Protein AF-A0A6B2G6X6-F1 (afdb_monomer_lite)

Sequence (106 aa):
IRSTNLCGPLTMFNILLDEWGKMNQKNADRTLAVDPFIIAARVKLFFTKYASNRHKTTTLPPMVHLCSTALDGRHYDLRPFLYNVLWTWQFRCIDRWLQHRLGIRG

Structure (mmCIF, N/CA/C/O backbone):
data_AF-A0A6B2G6X6-F1
#
_entry.id   AF-A0A6B2G6X6-F1
#
loop_
_atom_site.group_PDB
_atom_site.id
_atom_site.type_symbol
_atom_site.label_atom_id
_atom_site.label_alt_id
_atom_site.label_comp_id
_atom_site.label_asym_id
_atom_site.label_entity_id
_atom_site.label_seq_id
_atom_site.pdbx_PDB_ins_code
_atom_site.Cartn_x
_atom_site.Cartn_y
_atom_site.Cartn_z
_atom_site.occupancy
_atom_site.B_iso_or_equiv
_atom_site.auth_seq_id
_atom_site.auth_comp_id
_atom_site.auth_asym_id
_atom_site.auth_atom_id
_atom_site.pdbx_PDB_model_num
ATOM 1 N N . ILE A 1 1 ? 11.301 -4.482 6.234 1.00 65.44 1 ILE A N 1
ATOM 2 C CA . ILE A 1 1 ? 9.866 -4.758 5.939 1.00 65.44 1 ILE A CA 1
ATOM 3 C C . ILE A 1 1 ? 9.648 -5.076 4.446 1.00 65.44 1 ILE A C 1
ATOM 5 O O . ILE A 1 1 ? 9.901 -6.215 4.097 1.00 65.44 1 ILE A O 1
ATOM 9 N N . ARG A 1 2 ? 9.294 -4.148 3.529 1.00 72.50 2 ARG A N 1
ATOM 10 C CA . ARG A 1 2 ? 8.929 -4.477 2.113 1.00 72.50 2 ARG A CA 1
ATOM 11 C C . ARG A 1 2 ? 9.930 -5.346 1.320 1.00 72.50 2 ARG A C 1
ATOM 13 O O . ARG A 1 2 ? 9.503 -6.274 0.634 1.00 72.50 2 ARG A O 1
ATOM 20 N N . SER A 1 3 ? 11.231 -5.033 1.359 1.00 60.78 3 SER A N 1
ATOM 21 C CA . SER A 1 3 ? 12.253 -5.874 0.699 1.00 60.78 3 SER A CA 1
ATOM 22 C C . SER A 1 3 ? 12.427 -7.193 1.442 1.00 60.78 3 SER A C 1
ATOM 24 O O . SER A 1 3 ? 12.191 -8.248 0.872 1.00 60.78 3 SER A O 1
ATOM 26 N N . THR A 1 4 ? 12.766 -7.107 2.729 1.00 61.72 4 THR A N 1
ATOM 27 C CA . THR A 1 4 ? 13.135 -8.236 3.595 1.00 61.72 4 THR A CA 1
ATOM 28 C C . THR A 1 4 ? 12.041 -9.299 3.728 1.00 61.72 4 THR A C 1
ATOM 30 O O . THR A 1 4 ? 12.333 -10.485 3.700 1.00 61.72 4 THR A O 1
ATOM 33 N N . ASN A 1 5 ? 10.778 -8.877 3.838 1.00 64.06 5 ASN A N 1
ATOM 34 C CA . ASN A 1 5 ? 9.633 -9.745 4.134 1.00 64.06 5 ASN A CA 1
ATOM 35 C C . ASN A 1 5 ? 8.750 -9.972 2.891 1.00 64.06 5 ASN A C 1
ATOM 37 O O . ASN A 1 5 ? 7.623 -10.441 3.025 1.00 64.06 5 ASN A O 1
ATOM 41 N N . LEU A 1 6 ? 9.205 -9.541 1.701 1.00 70.81 6 LEU A N 1
ATOM 42 C CA . LEU A 1 6 ? 8.498 -9.635 0.410 1.00 70.81 6 LEU A CA 1
ATOM 43 C C . LEU A 1 6 ? 7.032 -9.132 0.421 1.00 70.81 6 LEU A C 1
ATOM 45 O O . LEU A 1 6 ? 6.228 -9.481 -0.441 1.00 70.81 6 LEU A O 1
ATOM 49 N N . CYS A 1 7 ? 6.671 -8.273 1.376 1.00 81.19 7 CYS A N 1
ATOM 50 C CA . CYS A 1 7 ? 5.278 -7.998 1.712 1.00 81.19 7 CYS A CA 1
ATOM 51 C C . CYS A 1 7 ? 4.618 -6.943 0.798 1.00 81.19 7 CYS A C 1
ATOM 53 O O . CYS A 1 7 ? 5.179 -5.871 0.543 1.00 81.19 7 CYS A O 1
ATOM 55 N N . GLY A 1 8 ? 3.389 -7.224 0.350 1.00 86.44 8 GLY A N 1
ATOM 56 C CA . GLY A 1 8 ? 2.517 -6.257 -0.333 1.00 86.44 8 GLY A CA 1
ATOM 57 C C . GLY A 1 8 ? 1.798 -5.299 0.636 1.00 86.44 8 GLY A C 1
ATOM 58 O O . GLY A 1 8 ? 1.988 -5.411 1.848 1.00 86.44 8 GLY A O 1
ATOM 59 N N . PRO A 1 9 ? 0.936 -4.386 0.139 1.00 90.12 9 PRO A N 1
ATOM 60 C CA . PRO A 1 9 ? 0.269 -3.376 0.970 1.00 90.12 9 PRO A CA 1
ATOM 61 C C . PRO A 1 9 ? -0.522 -3.954 2.149 1.00 90.12 9 PRO A C 1
ATOM 63 O O . PRO A 1 9 ? -0.336 -3.522 3.283 1.00 90.12 9 PRO A O 1
ATOM 66 N N . LEU A 1 10 ? -1.350 -4.972 1.895 1.00 90.44 10 LEU A N 1
ATOM 67 C CA . LEU A 1 10 ? -2.171 -5.623 2.921 1.00 90.44 10 LEU A CA 1
ATOM 68 C C . LEU A 1 10 ? -1.314 -6.362 3.963 1.00 90.44 10 LEU A C 1
ATOM 70 O O . LEU A 1 10 ? -1.528 -6.227 5.163 1.00 90.44 10 LEU A O 1
ATOM 74 N N . THR A 1 11 ? -0.297 -7.100 3.515 1.00 90.81 11 THR A N 1
ATOM 75 C CA . THR A 1 11 ? 0.628 -7.815 4.403 1.00 90.81 11 THR A CA 1
ATOM 76 C C . THR A 1 11 ? 1.440 -6.844 5.264 1.00 90.81 11 THR A C 1
ATOM 78 O O . THR A 1 11 ? 1.617 -7.086 6.453 1.00 90.81 11 THR A O 1
ATOM 81 N N . MET A 1 12 ? 1.892 -5.719 4.696 1.00 91.38 12 MET A N 1
ATOM 82 C CA . MET A 1 12 ? 2.615 -4.684 5.439 1.00 91.38 12 MET A CA 1
ATOM 83 C C . MET A 1 12 ? 1.723 -4.009 6.489 1.00 91.38 12 MET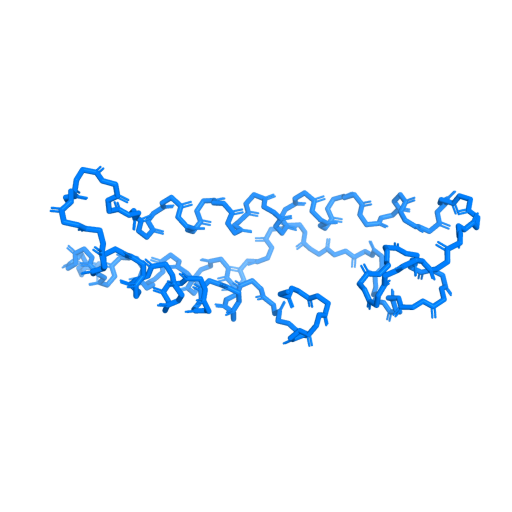 A C 1
ATOM 85 O O . MET A 1 12 ? 2.189 -3.746 7.592 1.00 91.38 12 MET A O 1
ATOM 89 N N . PHE A 1 13 ? 0.444 -3.775 6.176 1.00 92.00 13 PHE A N 1
ATOM 90 C CA . PHE A 1 13 ? -0.543 -3.285 7.141 1.00 92.00 13 PHE A CA 1
ATOM 91 C C . PHE A 1 13 ? -0.721 -4.254 8.320 1.00 92.00 13 PHE A C 1
ATOM 93 O O . PHE A 1 13 ? -0.618 -3.827 9.466 1.00 92.00 13 PHE A O 1
ATOM 100 N N . ASN A 1 14 ? -0.885 -5.554 8.056 1.00 90.81 14 ASN A N 1
ATOM 101 C CA . ASN A 1 14 ? -1.037 -6.565 9.110 1.00 90.81 14 ASN A CA 1
ATOM 102 C C . ASN A 1 14 ? 0.210 -6.688 10.006 1.00 90.81 14 ASN A C 1
ATOM 104 O O . ASN A 1 14 ? 0.071 -6.774 11.222 1.00 90.81 14 ASN A O 1
ATOM 108 N N . ILE A 1 15 ? 1.418 -6.652 9.426 1.00 90.44 15 ILE A N 1
ATOM 109 C CA . ILE A 1 15 ? 2.678 -6.674 10.193 1.00 90.44 15 ILE A CA 1
ATOM 110 C C . ILE A 1 15 ? 2.778 -5.436 11.096 1.00 90.44 15 ILE A C 1
ATOM 112 O O . ILE A 1 15 ? 3.040 -5.568 12.287 1.00 90.44 15 ILE A O 1
ATOM 116 N N . LEU A 1 16 ? 2.509 -4.240 10.561 1.00 89.31 16 LEU A N 1
ATOM 117 C CA . LEU A 1 16 ? 2.571 -2.997 11.339 1.00 89.31 16 LEU A CA 1
ATOM 118 C C . LEU A 1 16 ? 1.504 -2.933 12.442 1.00 89.31 16 LEU A C 1
ATOM 120 O O . LEU A 1 16 ? 1.776 -2.386 13.506 1.00 89.31 16 LEU A O 1
ATOM 124 N N . LEU A 1 17 ? 0.313 -3.501 12.223 1.00 88.75 17 LEU A N 1
ATOM 125 C CA . LEU A 1 17 ? -0.716 -3.620 13.261 1.00 88.75 17 LEU A CA 1
ATOM 126 C C . LEU A 1 17 ? -0.251 -4.471 14.451 1.00 88.75 17 LEU A C 1
ATOM 128 O O . LEU A 1 17 ? -0.516 -4.104 15.593 1.00 88.75 17 LEU A O 1
ATOM 132 N N . ASP A 1 18 ? 0.432 -5.586 14.190 1.00 87.75 18 ASP A N 1
ATOM 133 C CA . ASP A 1 18 ? 0.961 -6.476 15.227 1.00 87.75 18 ASP A CA 1
ATOM 134 C C . ASP A 1 18 ? 2.179 -5.857 15.941 1.00 87.75 18 ASP A C 1
ATOM 136 O O . ASP A 1 18 ? 2.200 -5.759 17.170 1.00 87.75 18 ASP A O 1
ATOM 140 N N . GLU A 1 19 ? 3.160 -5.351 15.186 1.00 86.62 19 GLU A N 1
ATOM 141 C CA . GLU A 1 19 ? 4.360 -4.701 15.733 1.00 86.62 19 GLU A CA 1
ATOM 142 C C . GLU A 1 19 ? 4.015 -3.462 16.577 1.00 86.62 19 GLU A C 1
ATOM 144 O O . GLU A 1 19 ? 4.464 -3.337 17.720 1.00 86.62 19 GLU A O 1
ATOM 149 N N . TRP A 1 20 ? 3.195 -2.545 16.051 1.00 84.12 20 TRP A N 1
ATOM 150 C CA . TRP A 1 20 ? 2.846 -1.309 16.761 1.00 84.12 20 TRP A CA 1
ATOM 151 C C . TRP A 1 20 ? 1.771 -1.557 17.830 1.00 84.12 20 TRP A C 1
ATOM 153 O O . TRP A 1 20 ? 1.772 -0.885 18.858 1.00 84.12 20 TRP A O 1
ATOM 163 N N . GLY A 1 21 ? 0.927 -2.583 17.671 1.00 78.00 21 GLY A N 1
ATOM 164 C CA . GLY A 1 21 ? 0.024 -3.060 18.722 1.00 78.00 21 GLY A CA 1
ATOM 165 C C . GLY A 1 21 ? 0.776 -3.540 19.969 1.00 78.00 21 GLY A C 1
ATOM 166 O O . GLY A 1 21 ? 0.430 -3.148 21.084 1.00 78.00 21 GLY A O 1
ATOM 167 N N . LYS A 1 22 ? 1.861 -4.307 19.790 1.00 76.81 22 LYS A N 1
ATOM 168 C CA . LYS A 1 22 ? 2.764 -4.721 20.882 1.00 76.81 22 LYS A CA 1
ATOM 169 C C . LYS A 1 22 ? 3.484 -3.535 21.529 1.00 76.81 22 LYS A C 1
ATOM 171 O O . LYS A 1 22 ? 3.716 -3.549 22.736 1.00 76.81 22 LYS A O 1
ATOM 176 N N . MET A 1 23 ? 3.826 -2.504 20.754 1.00 70.88 23 MET A N 1
ATOM 177 C CA . MET A 1 23 ? 4.447 -1.282 21.277 1.00 70.88 23 MET A CA 1
ATOM 178 C C . MET A 1 23 ? 3.465 -0.459 22.128 1.00 70.88 23 MET A C 1
ATOM 180 O O . MET A 1 23 ? 3.817 -0.044 23.232 1.00 70.88 23 MET A O 1
ATOM 184 N N . ASN A 1 24 ? 2.212 -0.321 21.678 1.00 66.88 24 ASN A N 1
ATOM 185 C CA . ASN A 1 24 ? 1.136 0.361 22.410 1.00 66.88 24 ASN A CA 1
ATOM 186 C C . ASN A 1 24 ? 0.844 -0.264 23.791 1.00 66.88 24 ASN A C 1
ATOM 188 O O . ASN A 1 24 ? 0.362 0.434 24.676 1.00 66.88 24 ASN A O 1
ATOM 192 N N . GLN A 1 25 ? 1.119 -1.559 23.992 1.00 61.62 25 GLN A N 1
ATOM 193 C CA . GLN A 1 25 ? 0.948 -2.234 25.289 1.00 61.62 25 GLN A CA 1
ATOM 194 C C . GLN A 1 25 ? 2.117 -2.016 26.263 1.00 61.62 25 GLN A C 1
ATOM 196 O O . GLN A 1 25 ? 1.935 -2.173 27.467 1.00 61.62 25 GLN A O 1
ATOM 201 N N . LYS A 1 26 ? 3.318 -1.689 25.763 1.00 62.78 26 LYS A N 1
ATOM 202 C CA . LYS A 1 26 ? 4.527 -1.512 26.590 1.00 62.78 26 LYS A CA 1
ATOM 203 C C . LYS A 1 26 ? 4.706 -0.088 27.112 1.00 62.78 26 LYS A C 1
ATOM 205 O O . LYS A 1 26 ? 5.369 0.102 28.127 1.00 62.78 26 LYS A O 1
ATOM 210 N N . ASN A 1 27 ? 4.124 0.899 26.438 1.00 59.06 27 ASN A N 1
ATOM 211 C CA . ASN A 1 27 ? 4.139 2.281 26.900 1.00 59.06 27 ASN A CA 1
ATOM 212 C C . ASN A 1 27 ? 3.043 2.480 27.957 1.00 59.06 27 ASN A C 1
ATOM 214 O O . ASN A 1 27 ? 1.859 2.345 27.659 1.00 59.06 27 ASN A O 1
ATOM 218 N N . ALA A 1 28 ? 3.437 2.824 29.187 1.00 57.75 28 ALA A N 1
ATOM 219 C CA . ALA A 1 28 ? 2.492 3.147 30.262 1.00 57.75 28 ALA A CA 1
ATOM 220 C C . ALA A 1 28 ? 1.642 4.395 29.942 1.00 57.75 28 ALA A C 1
ATOM 222 O O . ALA A 1 28 ? 0.510 4.518 30.411 1.00 57.75 28 ALA A O 1
ATOM 223 N N . ASP A 1 29 ? 2.169 5.290 29.103 1.00 59.03 29 ASP A N 1
ATOM 224 C CA . ASP A 1 29 ? 1.431 6.413 28.540 1.00 59.03 29 ASP A CA 1
ATOM 225 C C . ASP A 1 29 ? 0.570 5.968 27.342 1.00 59.03 29 ASP A C 1
ATOM 227 O O . ASP A 1 29 ? 1.057 5.745 26.229 1.00 59.03 29 ASP A O 1
ATOM 231 N N . ARG A 1 30 ? -0.746 5.874 27.574 1.00 56.44 30 ARG A N 1
ATOM 232 C CA . ARG A 1 30 ? -1.748 5.548 26.545 1.00 56.44 30 ARG A CA 1
ATOM 233 C C . ARG A 1 30 ? -1.924 6.643 25.484 1.00 56.44 30 ARG A C 1
ATOM 235 O O . ARG A 1 30 ? -2.562 6.378 24.467 1.00 56.44 30 ARG A O 1
ATOM 242 N N . THR A 1 31 ? -1.357 7.835 25.677 1.00 53.28 31 THR A N 1
ATOM 243 C CA . THR A 1 31 ? -1.465 8.968 24.737 1.00 53.28 31 THR A CA 1
ATOM 244 C C . THR A 1 31 ? -0.767 8.686 23.401 1.00 53.28 31 THR A C 1
ATOM 246 O O . THR A 1 31 ? -1.130 9.266 22.381 1.00 53.28 31 THR A O 1
ATOM 249 N N . LEU A 1 32 ? 0.190 7.748 23.368 1.00 55.75 32 LEU A N 1
ATOM 250 C CA . LEU A 1 32 ? 0.919 7.366 22.152 1.00 55.75 32 LEU A CA 1
ATOM 251 C C . LEU A 1 32 ? 0.330 6.153 21.401 1.00 55.75 32 LEU A C 1
ATOM 253 O O . LEU A 1 32 ? 0.997 5.600 20.525 1.00 55.75 32 LEU A O 1
ATOM 257 N N . ALA A 1 33 ? -0.888 5.711 21.734 1.00 64.56 33 ALA A N 1
ATOM 258 C CA . ALA A 1 33 ? -1.514 4.558 21.090 1.00 64.56 33 ALA A CA 1
ATOM 259 C C . ALA A 1 33 ? -1.752 4.812 19.589 1.00 64.56 33 ALA A C 1
ATOM 261 O O . ALA A 1 33 ? -2.626 5.591 19.208 1.00 64.56 33 ALA A O 1
ATOM 262 N N . VAL A 1 34 ? -0.985 4.148 18.715 1.00 75.06 34 VAL A N 1
ATOM 263 C CA . VAL A 1 34 ? -1.088 4.404 17.271 1.00 75.06 34 VAL A CA 1
ATOM 264 C C . VAL A 1 34 ? -2.393 3.851 16.701 1.00 75.06 34 VAL A C 1
ATOM 266 O O . VAL A 1 34 ? -2.623 2.640 16.687 1.00 75.06 34 VAL A O 1
ATOM 269 N N . ASP A 1 35 ? -3.220 4.757 16.186 1.00 84.31 35 ASP A N 1
ATOM 270 C CA . ASP A 1 35 ? -4.494 4.457 15.542 1.00 84.31 35 ASP A CA 1
ATOM 271 C C . ASP A 1 35 ? -4.304 3.676 14.214 1.00 84.31 35 ASP A C 1
ATOM 273 O O . ASP A 1 35 ? -3.577 4.135 13.321 1.00 84.31 35 ASP A O 1
ATOM 277 N N . PRO A 1 36 ? -4.979 2.521 14.025 1.00 87.69 36 PRO A N 1
ATOM 278 C CA . PRO A 1 36 ? -5.055 1.810 12.749 1.00 87.69 36 PRO A CA 1
ATOM 279 C C . PRO A 1 36 ? -5.381 2.664 11.518 1.00 87.69 36 PRO A C 1
ATOM 281 O O . PRO A 1 36 ? -4.864 2.355 10.441 1.00 87.69 36 PRO A O 1
ATOM 284 N N . PHE A 1 37 ? -6.183 3.730 11.635 1.00 89.12 37 PHE A N 1
ATOM 285 C CA . PHE A 1 37 ? -6.449 4.636 10.508 1.00 89.12 37 PHE A CA 1
ATOM 286 C C . PHE A 1 37 ? -5.176 5.355 10.048 1.00 89.12 37 PHE A C 1
ATOM 288 O O . PHE A 1 37 ? -4.910 5.448 8.847 1.00 89.12 37 PHE A O 1
ATOM 295 N N . ILE A 1 38 ? -4.326 5.774 10.990 1.00 90.19 38 ILE A N 1
ATOM 296 C CA . ILE A 1 38 ? -3.019 6.380 10.707 1.00 90.19 38 ILE A CA 1
ATOM 297 C C . ILE A 1 38 ? -2.066 5.353 10.081 1.00 90.19 38 ILE A C 1
A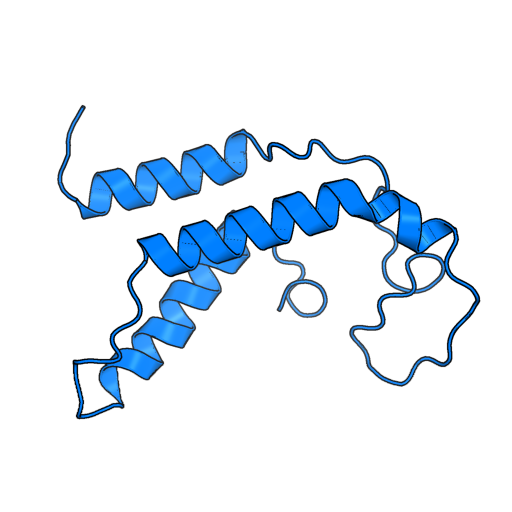TOM 299 O O . ILE A 1 38 ? -1.343 5.685 9.137 1.00 90.19 38 ILE A O 1
ATOM 303 N N . ILE A 1 39 ? -2.085 4.097 10.542 1.00 91.00 39 ILE A N 1
ATOM 304 C CA . ILE A 1 39 ? -1.289 3.009 9.943 1.00 91.00 39 ILE A CA 1
ATOM 305 C C . ILE A 1 39 ? -1.726 2.777 8.491 1.00 91.00 39 ILE A C 1
ATOM 307 O O . ILE A 1 39 ? -0.887 2.778 7.589 1.00 91.00 39 ILE A O 1
ATOM 311 N N . ALA A 1 40 ? -3.030 2.656 8.237 1.00 92.88 40 ALA A N 1
ATOM 312 C CA . ALA A 1 40 ? -3.574 2.481 6.895 1.00 92.88 40 ALA A CA 1
ATOM 313 C C . ALA A 1 40 ? -3.237 3.658 5.968 1.00 92.88 40 ALA A C 1
ATOM 315 O O . ALA A 1 40 ? -2.789 3.437 4.842 1.00 92.88 40 ALA A O 1
ATOM 316 N N . ALA A 1 41 ? -3.382 4.900 6.440 1.00 92.62 41 ALA A N 1
ATOM 317 C CA . ALA A 1 41 ? -3.023 6.096 5.680 1.00 92.62 41 ALA A CA 1
ATOM 318 C C . ALA A 1 41 ? -1.527 6.117 5.314 1.00 92.62 41 ALA A C 1
ATOM 320 O O . ALA A 1 41 ? -1.178 6.369 4.158 1.00 92.62 41 ALA A O 1
ATOM 321 N N . ARG A 1 42 ? -0.638 5.776 6.260 1.00 92.56 42 ARG A N 1
ATOM 322 C CA . ARG A 1 42 ? 0.815 5.666 6.026 1.00 92.56 42 ARG A CA 1
ATOM 323 C C . ARG A 1 42 ? 1.159 4.559 5.025 1.00 92.56 42 ARG A C 1
ATOM 325 O O . ARG A 1 42 ? 1.949 4.799 4.114 1.00 92.56 42 ARG A O 1
ATOM 332 N N . VAL A 1 43 ? 0.546 3.377 5.147 1.00 93.25 43 VAL A N 1
ATOM 333 C CA . VAL A 1 43 ? 0.732 2.249 4.214 1.00 93.25 43 VAL A CA 1
ATOM 334 C C . VAL A 1 43 ? 0.276 2.625 2.804 1.00 93.25 43 VAL A C 1
ATOM 336 O O . VAL A 1 43 ? 1.035 2.439 1.851 1.00 93.25 43 VAL A O 1
ATOM 339 N N . LYS A 1 44 ? -0.925 3.200 2.663 1.00 93.38 44 LYS A N 1
ATOM 340 C CA . LYS A 1 44 ? -1.453 3.677 1.377 1.00 93.38 44 LYS A CA 1
ATOM 341 C C . LYS A 1 44 ? -0.517 4.709 0.751 1.00 93.38 44 LYS A C 1
ATOM 343 O O . LYS A 1 44 ? -0.054 4.505 -0.367 1.00 93.38 44 LYS A O 1
ATOM 348 N N . LEU A 1 45 ? -0.152 5.755 1.497 1.00 93.75 45 LEU A N 1
ATOM 349 C CA . LEU A 1 45 ? 0.750 6.813 1.031 1.00 93.75 45 LEU A CA 1
ATOM 350 C C . LEU A 1 45 ? 2.110 6.266 0.572 1.00 93.75 45 LEU A C 1
ATOM 352 O O . LEU A 1 45 ? 2.619 6.693 -0.467 1.00 93.75 45 LEU A O 1
ATOM 356 N N . PHE A 1 46 ? 2.684 5.313 1.314 1.00 92.75 46 PHE A N 1
ATOM 357 C CA . PHE A 1 46 ? 3.929 4.644 0.938 1.00 92.75 46 PHE A CA 1
ATOM 358 C C . PHE A 1 46 ? 3.788 3.889 -0.389 1.00 92.75 46 PHE A C 1
ATOM 360 O O . PHE A 1 46 ? 4.598 4.104 -1.288 1.00 92.75 46 PHE A O 1
ATOM 367 N N . PHE A 1 47 ? 2.761 3.047 -0.552 1.00 92.12 47 PHE A N 1
ATOM 368 C CA . PHE A 1 47 ? 2.593 2.245 -1.771 1.00 92.12 47 PHE A CA 1
ATOM 369 C C . PHE A 1 47 ? 2.186 3.071 -2.998 1.00 92.12 47 PHE A C 1
ATOM 371 O O . PHE A 1 47 ? 2.653 2.771 -4.099 1.00 92.12 47 PHE A O 1
ATOM 378 N N . THR A 1 48 ? 1.415 4.147 -2.818 1.00 93.00 48 THR A N 1
ATOM 379 C CA . THR A 1 48 ? 1.140 5.146 -3.861 1.00 93.00 48 THR A CA 1
ATOM 380 C C . THR A 1 48 ? 2.438 5.820 -4.311 1.00 93.00 48 THR A C 1
ATOM 382 O O . THR A 1 48 ? 2.773 5.784 -5.493 1.00 93.00 48 THR A O 1
ATOM 385 N N . LYS A 1 49 ? 3.232 6.374 -3.378 1.00 92.38 49 LYS A N 1
ATOM 386 C CA . LYS A 1 49 ? 4.513 7.023 -3.710 1.00 92.38 49 LYS A CA 1
ATOM 387 C C . LYS A 1 49 ? 5.524 6.043 -4.311 1.00 92.38 49 LYS A C 1
ATOM 389 O O . LYS A 1 49 ? 6.217 6.424 -5.253 1.00 92.38 49 LYS A O 1
ATOM 394 N N . TYR A 1 50 ? 5.599 4.809 -3.812 1.00 90.00 50 TYR A N 1
ATOM 395 C CA . TYR A 1 50 ? 6.465 3.757 -4.351 1.00 90.00 50 TYR A CA 1
ATOM 396 C C . TYR A 1 50 ? 6.093 3.417 -5.798 1.00 90.00 50 TYR A C 1
ATOM 398 O O . TYR A 1 50 ? 6.959 3.467 -6.666 1.00 90.00 50 TYR A O 1
ATOM 406 N N . ALA A 1 51 ? 4.812 3.144 -6.075 1.00 90.25 51 ALA A N 1
ATOM 407 C CA . ALA A 1 51 ? 4.331 2.836 -7.420 1.00 90.25 51 ALA A CA 1
ATOM 408 C C . ALA A 1 51 ? 4.590 3.993 -8.396 1.00 90.25 51 ALA A C 1
ATOM 410 O O . ALA A 1 51 ? 5.235 3.787 -9.423 1.00 90.25 51 ALA A O 1
ATOM 411 N N . SER A 1 52 ? 4.181 5.220 -8.048 1.00 91.38 52 SER A N 1
ATOM 412 C CA . SER A 1 52 ? 4.357 6.385 -8.924 1.00 91.38 52 SER A CA 1
ATOM 413 C C . SER A 1 52 ? 5.820 6.702 -9.222 1.00 91.38 52 SER A C 1
ATOM 415 O O . SER A 1 52 ? 6.120 7.152 -10.320 1.00 91.38 52 SER A O 1
ATOM 417 N N . ASN A 1 53 ? 6.742 6.482 -8.278 1.00 89.50 53 ASN A N 1
ATOM 418 C CA . ASN A 1 53 ? 8.164 6.794 -8.464 1.00 89.50 53 ASN A CA 1
ATOM 419 C C . ASN A 1 53 ? 9.009 5.592 -8.912 1.00 89.50 53 ASN A C 1
ATOM 421 O O . ASN A 1 53 ? 10.218 5.751 -9.077 1.00 89.50 53 ASN A O 1
ATOM 425 N N . ARG A 1 54 ? 8.429 4.402 -9.131 1.00 87.12 54 ARG A N 1
ATOM 426 C CA . ARG A 1 54 ? 9.223 3.201 -9.436 1.00 87.12 54 ARG A CA 1
ATOM 427 C C . ARG A 1 54 ? 10.044 3.348 -10.717 1.00 87.12 54 ARG A C 1
ATOM 429 O O . ARG A 1 54 ? 11.197 2.92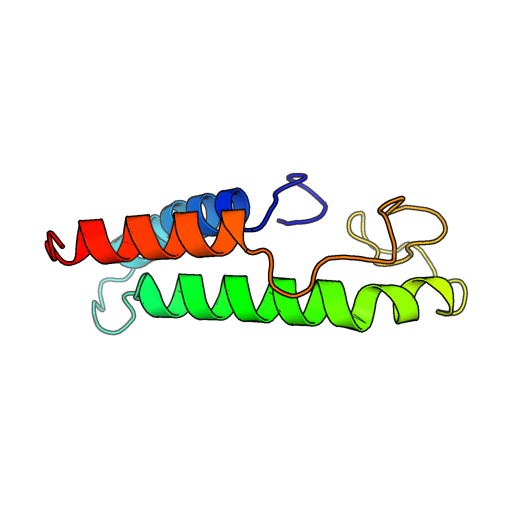4 -10.729 1.00 87.12 54 ARG A O 1
ATOM 436 N N . HIS A 1 55 ? 9.525 4.033 -11.735 1.00 86.75 55 HIS A N 1
ATOM 437 C CA . HIS A 1 55 ? 10.276 4.358 -12.952 1.00 86.75 55 HIS A CA 1
ATOM 438 C C . HIS A 1 55 ? 11.595 5.109 -12.672 1.00 86.75 55 HIS A C 1
ATOM 440 O O . HIS A 1 55 ? 12.581 4.869 -13.351 1.00 86.75 55 HIS A O 1
ATOM 446 N N . LYS A 1 56 ? 11.680 5.948 -11.628 1.00 86.31 56 LYS A N 1
ATOM 447 C CA . LYS A 1 56 ? 12.918 6.687 -11.301 1.00 86.31 56 LYS A CA 1
ATOM 448 C C . LYS A 1 56 ? 14.062 5.762 -10.890 1.00 86.31 56 LYS A C 1
ATOM 450 O O . LYS A 1 56 ? 15.223 6.091 -11.089 1.00 86.31 56 LYS A O 1
ATOM 455 N N . THR A 1 57 ? 13.742 4.591 -10.336 1.00 81.62 57 THR A N 1
ATOM 456 C CA . THR A 1 57 ? 14.754 3.610 -9.909 1.00 81.62 57 THR A CA 1
ATOM 457 C C . THR A 1 57 ? 15.407 2.853 -11.066 1.00 81.62 57 THR A C 1
ATOM 459 O O . THR A 1 57 ? 16.462 2.265 -10.856 1.00 81.62 57 THR A O 1
ATOM 462 N N . THR A 1 58 ? 14.845 2.882 -12.283 1.00 78.81 58 THR A N 1
ATOM 463 C CA . THR A 1 58 ? 15.517 2.307 -13.466 1.00 78.81 58 THR A CA 1
ATOM 464 C C . THR A 1 58 ? 16.584 3.249 -14.031 1.00 78.81 58 THR A C 1
ATOM 466 O O . THR A 1 58 ? 17.538 2.781 -14.647 1.00 78.81 58 THR A O 1
ATOM 469 N N . THR A 1 59 ? 16.462 4.558 -13.777 1.00 82.62 59 THR A N 1
ATOM 470 C CA . THR A 1 59 ? 17.387 5.603 -14.245 1.00 82.62 59 THR A CA 1
ATOM 471 C C . THR A 1 59 ? 18.417 6.044 -13.199 1.00 82.62 59 THR A C 1
ATOM 473 O O . THR A 1 59 ? 19.275 6.864 -13.513 1.00 82.62 59 THR A O 1
ATOM 476 N N . LEU A 1 60 ? 18.347 5.547 -11.956 1.00 79.25 60 LEU A N 1
ATOM 477 C CA . LEU A 1 60 ? 19.338 5.870 -10.920 1.00 79.25 60 LEU A CA 1
ATOM 478 C C . LEU A 1 60 ? 20.747 5.405 -11.347 1.00 79.25 60 LEU A C 1
ATOM 480 O O . LEU A 1 60 ? 20.876 4.280 -11.848 1.00 79.25 60 LEU A O 1
ATOM 484 N N . PRO A 1 61 ? 21.807 6.212 -11.131 1.00 79.44 61 PRO A N 1
ATOM 485 C CA . PRO A 1 61 ? 23.195 5.776 -11.305 1.00 79.44 61 PRO A CA 1
ATOM 486 C C . PRO A 1 61 ? 23.506 4.495 -10.509 1.00 79.44 61 PRO A C 1
ATOM 488 O O . PRO A 1 61 ? 22.837 4.235 -9.508 1.00 79.44 61 PRO A O 1
ATOM 491 N N . PRO A 1 62 ? 24.500 3.683 -10.921 1.00 78.31 62 PRO A N 1
ATOM 492 C CA . PRO A 1 62 ? 24.931 2.538 -10.122 1.00 78.31 62 PRO A CA 1
ATOM 493 C C . PRO A 1 62 ? 25.423 3.011 -8.745 1.00 78.31 62 PRO A C 1
ATOM 495 O O . PRO A 1 62 ? 26.092 4.039 -8.641 1.00 78.31 62 PRO A O 1
ATOM 498 N N . MET A 1 63 ? 25.079 2.274 -7.687 1.00 74.81 63 MET A N 1
ATOM 499 C CA . MET A 1 63 ? 25.360 2.656 -6.298 1.00 74.81 63 MET A CA 1
ATOM 500 C C . MET A 1 63 ? 26.033 1.503 -5.548 1.00 74.81 63 MET A C 1
ATOM 502 O O . MET A 1 63 ? 25.743 0.338 -5.814 1.00 74.81 63 MET A O 1
ATOM 506 N N . VAL A 1 64 ? 26.898 1.810 -4.577 1.00 78.31 64 VAL A N 1
ATOM 507 C CA . VAL A 1 64 ? 27.521 0.780 -3.729 1.00 78.31 64 VAL A CA 1
ATOM 508 C C . VAL A 1 64 ? 26.481 0.077 -2.848 1.00 78.31 64 VAL A C 1
ATOM 510 O O . VAL A 1 64 ? 25.657 0.716 -2.189 1.00 78.31 64 VAL A O 1
ATOM 513 N N . HIS A 1 65 ? 26.517 -1.257 -2.815 1.00 77.25 65 HIS A N 1
ATOM 514 C CA . HIS A 1 65 ? 25.577 -2.062 -2.036 1.00 77.25 65 HIS A CA 1
ATOM 515 C C . HIS A 1 65 ? 25.999 -2.131 -0.555 1.00 77.25 65 HIS A C 1
ATOM 517 O O . HIS A 1 65 ? 26.716 -3.037 -0.134 1.00 77.25 65 HIS A O 1
ATOM 523 N N . LEU A 1 66 ? 25.530 -1.168 0.246 1.00 80.69 66 LEU A N 1
ATOM 524 C CA . LEU A 1 66 ? 25.840 -1.067 1.684 1.00 80.69 66 LEU A CA 1
ATOM 525 C C . LEU A 1 66 ? 24.800 -1.725 2.610 1.00 80.69 66 LEU A C 1
ATOM 527 O O . LEU A 1 66 ? 25.033 -1.855 3.807 1.00 80.69 66 LEU A O 1
ATOM 531 N N . CYS A 1 67 ? 23.636 -2.120 2.092 1.00 67.50 67 CYS A N 1
ATOM 532 C CA . CYS A 1 67 ? 22.552 -2.701 2.885 1.00 67.50 67 CYS A CA 1
ATOM 533 C C . CYS A 1 67 ? 21.765 -3.710 2.046 1.00 67.50 67 CYS A C 1
ATOM 535 O O . CYS A 1 67 ? 21.439 -3.422 0.900 1.00 67.50 67 CYS A O 1
ATOM 537 N N . SER A 1 68 ? 21.376 -4.844 2.636 1.00 65.88 68 SER A N 1
ATOM 538 C CA . SER A 1 68 ? 20.579 -5.905 1.992 1.00 65.88 68 SER A CA 1
ATOM 539 C C . SER A 1 68 ? 19.175 -5.478 1.535 1.00 65.88 68 SER A C 1
ATOM 541 O O . SER A 1 68 ? 18.472 -6.245 0.880 1.00 65.88 68 SER A O 1
ATOM 543 N N . THR A 1 69 ? 18.744 -4.254 1.853 1.00 60.47 69 THR A N 1
ATOM 544 C CA . THR A 1 69 ? 17.526 -3.635 1.309 1.00 60.47 69 THR A CA 1
ATOM 545 C C . THR A 1 69 ? 17.827 -2.524 0.298 1.00 60.47 69 THR A C 1
ATOM 547 O O . THR A 1 69 ? 17.034 -1.586 0.178 1.00 60.47 69 THR A O 1
ATOM 550 N N . ALA A 1 70 ? 18.970 -2.594 -0.395 1.00 63.72 70 ALA A N 1
ATOM 551 C CA . ALA A 1 70 ? 19.383 -1.628 -1.408 1.00 63.72 70 ALA A CA 1
ATOM 552 C C . ALA A 1 70 ? 18.274 -1.364 -2.440 1.00 63.72 70 ALA A C 1
ATOM 554 O O . ALA A 1 70 ? 17.618 -2.275 -2.942 1.00 63.72 70 ALA A O 1
ATOM 555 N N . LEU A 1 71 ? 18.079 -0.084 -2.761 1.00 64.38 71 LEU A 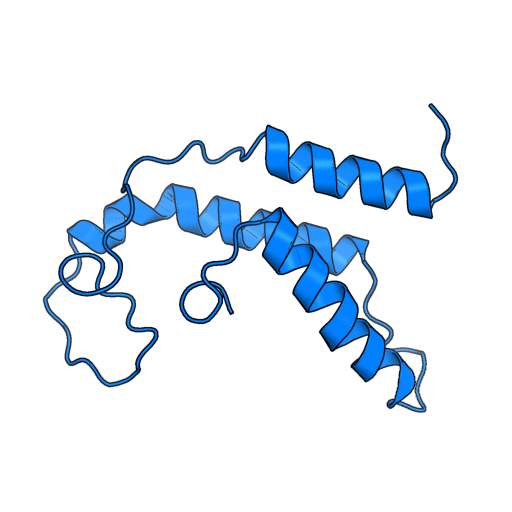N 1
ATOM 556 C CA . LEU A 1 71 ? 17.030 0.388 -3.671 1.00 64.38 71 LEU A CA 1
ATOM 557 C C . LEU A 1 71 ? 17.434 0.309 -5.154 1.00 64.38 71 LEU A C 1
ATOM 559 O O . LEU A 1 71 ? 16.707 0.823 -6.006 1.00 64.38 71 LEU A O 1
ATOM 563 N N . ASP A 1 72 ? 18.575 -0.313 -5.468 1.00 63.84 72 ASP A N 1
ATOM 564 C CA . ASP A 1 72 ? 19.017 -0.516 -6.845 1.00 63.84 72 ASP A CA 1
ATOM 565 C C . ASP A 1 72 ? 18.145 -1.574 -7.539 1.00 63.84 72 ASP A C 1
ATOM 567 O O . ASP A 1 72 ? 18.333 -2.791 -7.424 1.00 63.84 72 ASP A O 1
ATOM 571 N N . GLY A 1 73 ? 17.157 -1.067 -8.275 1.00 57.75 73 GLY A N 1
ATOM 572 C CA . GLY A 1 73 ? 16.219 -1.861 -9.053 1.00 57.75 73 GLY A CA 1
ATOM 573 C C . GLY A 1 73 ? 16.812 -2.493 -10.312 1.00 57.75 73 GLY A C 1
ATOM 574 O O . GLY A 1 73 ? 16.082 -3.227 -10.972 1.00 57.75 73 GLY A O 1
ATOM 575 N N . ARG A 1 74 ? 18.078 -2.221 -10.667 1.00 60.06 74 ARG A N 1
ATOM 576 C CA . ARG A 1 74 ? 18.748 -2.849 -11.818 1.00 60.06 74 ARG A CA 1
ATOM 577 C C . ARG A 1 74 ? 19.436 -4.168 -11.464 1.00 60.06 74 ARG A 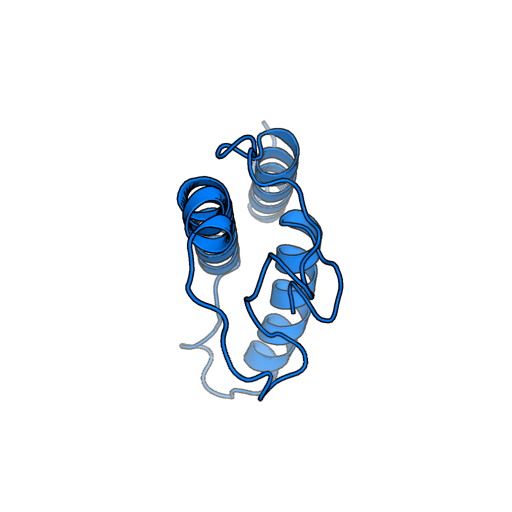C 1
ATOM 579 O O . ARG A 1 74 ? 19.534 -5.025 -12.335 1.00 60.06 74 ARG A O 1
ATOM 586 N N . HIS A 1 75 ? 19.843 -4.353 -10.205 1.00 64.94 75 HIS A N 1
ATOM 587 C CA . HIS A 1 75 ? 20.556 -5.559 -9.759 1.00 64.94 75 HIS A CA 1
ATOM 588 C C . HIS A 1 75 ? 19.824 -6.371 -8.676 1.00 64.94 75 HIS A C 1
ATOM 590 O O . HIS A 1 75 ? 19.906 -7.595 -8.701 1.00 64.94 75 HIS A O 1
ATOM 596 N N . TYR A 1 76 ? 19.103 -5.730 -7.740 1.00 64.56 76 TYR A N 1
ATOM 597 C CA . TYR A 1 76 ? 18.650 -6.406 -6.507 1.00 64.56 76 TYR A CA 1
ATOM 598 C C . TYR A 1 76 ? 17.127 -6.409 -6.273 1.00 64.56 76 TYR A C 1
ATOM 600 O O . TYR A 1 76 ? 16.610 -7.369 -5.706 1.00 64.56 76 TYR A O 1
ATOM 608 N N . ASP A 1 77 ? 16.374 -5.396 -6.723 1.00 73.69 77 ASP A N 1
ATOM 609 C CA . ASP A 1 77 ? 14.896 -5.402 -6.666 1.00 73.69 77 ASP A CA 1
ATOM 610 C C . ASP A 1 77 ? 14.308 -5.565 -8.080 1.00 73.69 77 ASP A C 1
ATOM 612 O O . ASP A 1 77 ? 13.834 -4.598 -8.676 1.00 73.69 77 ASP A O 1
ATOM 616 N N . LEU A 1 78 ? 14.329 -6.788 -8.628 1.00 75.62 78 LEU A N 1
ATOM 617 C CA . LEU A 1 78 ? 13.823 -7.139 -9.973 1.00 75.62 78 LEU A CA 1
ATOM 618 C C . LEU A 1 78 ? 12.280 -7.167 -10.052 1.00 75.62 78 LEU A C 1
ATOM 620 O O . LEU A 1 78 ? 11.661 -8.158 -10.436 1.00 75.62 78 LEU A O 1
ATOM 624 N N . ARG A 1 79 ? 11.630 -6.071 -9.649 1.00 78.56 79 ARG A N 1
ATOM 625 C CA . ARG A 1 79 ? 10.169 -5.903 -9.712 1.00 78.56 79 ARG A CA 1
ATOM 626 C C . ARG A 1 79 ? 9.745 -5.042 -10.911 1.00 78.56 79 ARG A C 1
ATOM 628 O O . ARG A 1 79 ? 10.524 -4.182 -11.325 1.00 78.56 79 ARG A O 1
ATOM 635 N N . PRO A 1 80 ? 8.507 -5.204 -11.424 1.00 83.75 80 PRO A N 1
ATOM 636 C CA . PRO A 1 80 ? 7.962 -4.354 -12.482 1.00 83.75 80 PRO A CA 1
ATOM 637 C C . PRO A 1 80 ? 8.102 -2.860 -12.172 1.00 83.75 80 PRO A C 1
ATOM 639 O O . PRO A 1 80 ? 7.944 -2.440 -11.026 1.00 83.75 80 PRO A O 1
ATOM 642 N N . PHE A 1 81 ? 8.372 -2.048 -13.197 1.00 80.25 81 PHE A N 1
ATOM 643 C CA . PHE A 1 81 ? 8.475 -0.593 -13.037 1.00 80.25 81 PHE A CA 1
ATOM 644 C C . PHE A 1 81 ? 7.134 0.136 -13.208 1.00 80.25 81 PHE A C 1
ATOM 646 O O . PHE A 1 81 ? 6.963 1.227 -12.666 1.00 80.25 81 PHE A O 1
ATOM 653 N N . LEU A 1 82 ? 6.186 -0.469 -13.932 1.00 87.00 82 LEU A N 1
ATOM 654 C CA . LEU A 1 82 ? 4.837 0.047 -14.142 1.00 87.00 82 LEU A CA 1
ATOM 655 C C . LEU A 1 82 ? 3.864 -0.655 -13.187 1.00 87.00 82 LEU A C 1
ATOM 657 O O . LEU A 1 82 ? 3.638 -1.859 -13.287 1.00 87.00 82 LEU A O 1
ATOM 661 N N . TYR A 1 83 ? 3.285 0.110 -12.263 1.00 87.81 83 TYR A N 1
ATOM 662 C CA . TYR A 1 83 ? 2.318 -0.366 -11.274 1.00 87.81 83 TYR A CA 1
ATOM 663 C C . TYR A 1 83 ? 0.999 0.397 -11.387 1.00 87.81 83 TYR A C 1
ATOM 665 O O . TYR A 1 83 ? 0.991 1.600 -11.643 1.00 87.81 83 TYR A O 1
ATOM 673 N N . ASN A 1 84 ? -0.117 -0.271 -11.078 1.00 90.06 84 ASN A N 1
ATOM 674 C CA . ASN A 1 84 ? -1.361 0.431 -10.777 1.00 90.06 84 ASN A CA 1
ATOM 675 C C . ASN A 1 84 ? -1.214 1.166 -9.433 1.00 90.06 84 ASN A C 1
ATOM 677 O O . ASN A 1 84 ? -1.317 0.559 -8.367 1.00 90.06 84 ASN A O 1
ATOM 681 N N . VAL A 1 85 ? -1.004 2.480 -9.507 1.00 88.94 85 VAL A N 1
ATOM 682 C CA . VAL A 1 85 ? -0.815 3.393 -8.366 1.00 88.94 85 VAL A CA 1
ATOM 683 C C . VAL A 1 85 ? -1.967 3.340 -7.352 1.00 88.94 85 VAL A C 1
ATOM 685 O O . VAL A 1 85 ? -1.752 3.612 -6.173 1.00 88.94 85 VAL A O 1
ATOM 688 N N . LEU A 1 86 ? -3.177 2.961 -7.781 1.00 88.56 86 LEU A N 1
ATOM 689 C CA . LEU A 1 86 ? -4.363 2.911 -6.924 1.00 88.56 86 LEU A CA 1
ATOM 690 C C . LEU A 1 86 ? -4.463 1.647 -6.056 1.00 88.56 86 LEU A C 1
ATOM 692 O O . LEU A 1 86 ? -5.306 1.634 -5.163 1.00 88.56 86 LEU A O 1
ATOM 696 N N . TRP A 1 87 ? -3.677 0.591 -6.330 1.00 90.06 87 TRP A N 1
ATOM 697 C CA . TRP A 1 87 ? -3.671 -0.686 -5.582 1.00 90.06 87 TRP A CA 1
ATOM 698 C C . TRP A 1 87 ? -5.079 -1.158 -5.159 1.00 90.06 87 TRP A C 1
ATOM 700 O O . TRP A 1 87 ? -5.336 -1.483 -3.997 1.00 90.06 87 TRP A O 1
ATOM 710 N N . THR A 1 88 ? -6.023 -1.117 -6.107 1.00 91.50 88 THR A N 1
ATOM 711 C CA . THR A 1 88 ? -7.467 -1.032 -5.818 1.00 91.50 88 THR A CA 1
ATOM 712 C C . THR A 1 88 ? -7.992 -2.175 -4.956 1.00 91.50 88 THR A C 1
ATOM 714 O O . THR A 1 88 ? -8.790 -1.939 -4.052 1.00 91.50 88 THR A O 1
ATOM 717 N N . TRP A 1 89 ? -7.542 -3.406 -5.201 1.00 92.88 89 TRP A N 1
ATOM 718 C CA . TRP A 1 89 ? -7.937 -4.571 -4.412 1.00 92.88 89 TRP A CA 1
ATOM 719 C C . TRP A 1 89 ? -7.357 -4.510 -2.993 1.00 92.88 89 TRP A C 1
ATOM 721 O O . TRP A 1 89 ? -8.093 -4.619 -2.016 1.00 92.88 89 TRP A O 1
ATOM 731 N N . GLN A 1 90 ? -6.053 -4.247 -2.869 1.00 93.25 90 GLN A N 1
ATOM 732 C CA . GLN A 1 90 ? -5.354 -4.217 -1.585 1.00 93.25 90 GLN A CA 1
ATOM 733 C C . GLN A 1 90 ? -5.881 -3.095 -0.681 1.00 93.25 90 GLN A C 1
ATOM 735 O O . GLN A 1 90 ? -6.063 -3.307 0.517 1.00 93.25 90 GLN A O 1
ATOM 740 N N . PHE A 1 91 ? -6.153 -1.914 -1.241 1.00 94.38 91 PHE A N 1
ATOM 741 C CA . PHE A 1 91 ? -6.690 -0.786 -0.482 1.00 94.38 91 PHE A CA 1
ATOM 742 C C . PHE A 1 91 ? -8.137 -1.045 -0.036 1.00 94.38 91 PHE A C 1
ATOM 744 O O . PHE A 1 91 ? -8.430 -0.829 1.137 1.00 94.38 91 PHE A O 1
ATOM 751 N N . ARG A 1 92 ? -8.995 -1.632 -0.890 1.00 94.19 92 ARG A N 1
ATOM 752 C CA . ARG A 1 92 ? -10.349 -2.076 -0.493 1.00 94.19 92 ARG A CA 1
ATOM 753 C C . ARG A 1 92 ? -10.327 -3.104 0.644 1.00 94.19 92 ARG A C 1
ATOM 755 O O . ARG A 1 92 ? -11.191 -3.052 1.513 1.00 94.19 92 ARG A O 1
ATOM 762 N N . CYS A 1 93 ? -9.358 -4.024 0.664 1.00 93.62 93 CYS A N 1
ATOM 763 C CA . CYS A 1 93 ? -9.199 -4.976 1.770 1.00 93.62 93 CYS A CA 1
ATOM 764 C C . CYS A 1 93 ? -8.857 -4.278 3.096 1.00 93.62 93 CYS A C 1
ATOM 766 O O . CYS A 1 93 ? -9.441 -4.620 4.123 1.00 93.62 93 CYS A O 1
ATOM 768 N N . ILE A 1 94 ? -7.959 -3.285 3.071 1.00 92.44 94 ILE A N 1
ATOM 769 C CA . ILE A 1 94 ? -7.613 -2.476 4.252 1.00 92.44 94 ILE A CA 1
ATOM 770 C C . ILE A 1 94 ? -8.836 -1.672 4.725 1.00 92.44 94 ILE A C 1
ATOM 772 O O . ILE A 1 94 ? -9.156 -1.689 5.911 1.00 92.44 94 ILE A O 1
ATOM 776 N N . ASP A 1 95 ? -9.567 -1.030 3.810 1.00 93.12 95 ASP A N 1
ATOM 777 C CA . ASP A 1 95 ? -10.751 -0.230 4.154 1.00 93.12 95 ASP A CA 1
ATOM 778 C C . ASP A 1 95 ? -11.885 -1.077 4.741 1.00 93.12 95 ASP A C 1
ATOM 780 O O . ASP A 1 95 ? -12.467 -0.700 5.755 1.00 93.12 95 ASP A O 1
ATOM 784 N N . ARG A 1 96 ? -12.142 -2.268 4.183 1.00 92.88 96 ARG A N 1
ATOM 785 C CA . ARG A 1 96 ? -13.114 -3.221 4.741 1.00 92.88 96 ARG A CA 1
ATOM 786 C C . ARG A 1 96 ? -12.745 -3.649 6.164 1.00 92.88 96 ARG A C 1
ATOM 788 O O . ARG A 1 96 ? -13.626 -3.776 7.011 1.00 92.88 96 ARG A O 1
ATOM 795 N N . TRP A 1 97 ? -11.459 -3.871 6.437 1.00 92.12 97 TRP A N 1
ATOM 796 C CA . TRP A 1 97 ? -10.986 -4.228 7.776 1.00 92.12 97 TRP A CA 1
ATOM 797 C C . TRP A 1 97 ? -11.191 -3.079 8.778 1.00 92.12 97 TRP A C 1
ATOM 799 O O . TRP A 1 97 ? -11.651 -3.308 9.896 1.00 92.12 97 TRP A O 1
ATOM 809 N N . LEU A 1 98 ? -10.928 -1.835 8.362 1.00 90.25 98 LEU A N 1
ATOM 810 C CA . LEU A 1 98 ? -11.179 -0.642 9.177 1.00 90.25 98 LEU A CA 1
ATOM 811 C C . LEU A 1 98 ? -12.677 -0.422 9.452 1.00 90.25 98 LEU A C 1
ATOM 813 O O . LEU A 1 98 ? -13.053 -0.163 10.593 1.00 90.25 98 LEU A O 1
ATOM 817 N N . GLN A 1 99 ? -13.534 -0.576 8.438 1.00 89.25 99 GLN A N 1
ATOM 818 C CA . GLN A 1 99 ? -14.995 -0.494 8.581 1.00 89.25 99 GLN A CA 1
ATOM 819 C C . GLN A 1 99 ? -15.524 -1.539 9.569 1.00 89.25 99 GL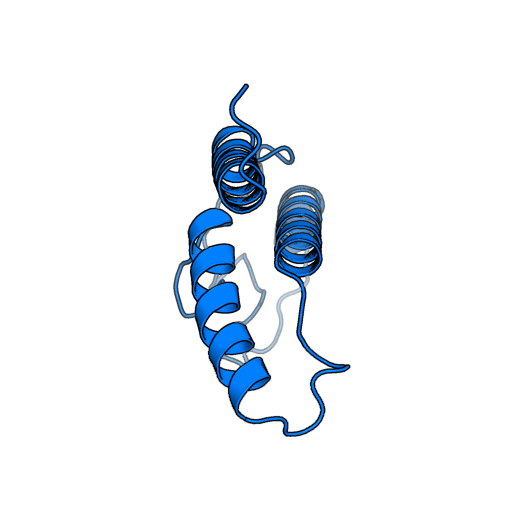N A C 1
ATOM 821 O O . GLN A 1 99 ? -16.291 -1.204 10.471 1.00 89.25 99 GLN A O 1
ATOM 826 N N . HIS A 1 100 ? -15.052 -2.785 9.453 1.00 88.19 100 HIS A N 1
ATOM 827 C CA . HIS A 1 100 ? -15.403 -3.859 10.380 1.00 88.19 100 HIS A CA 1
ATOM 828 C C . HIS A 1 100 ? -15.003 -3.525 11.826 1.00 88.19 100 HIS A C 1
ATOM 830 O O . HIS A 1 100 ? -15.791 -3.741 12.744 1.00 88.19 100 HIS A O 1
ATOM 836 N N . ARG A 1 101 ? -13.821 -2.924 12.032 1.00 81.56 101 ARG A N 1
ATOM 837 C CA . ARG A 1 101 ? -13.350 -2.490 13.358 1.00 81.56 101 ARG A CA 1
ATOM 838 C C . ARG A 1 101 ? -14.181 -1.350 13.966 1.00 81.56 101 ARG A C 1
ATOM 840 O O . ARG A 1 101 ? -14.278 -1.284 15.186 1.00 81.56 101 ARG A O 1
ATOM 847 N N . LEU A 1 102 ? -14.784 -0.483 13.150 1.00 77.56 102 LEU A N 1
ATOM 848 C CA . LEU A 1 102 ? -15.716 0.558 13.612 1.00 77.56 102 LEU A CA 1
ATOM 849 C C . LEU A 1 102 ? -17.141 0.044 13.873 1.00 77.56 102 LEU A C 1
ATOM 851 O O . LEU A 1 102 ? -17.989 0.816 14.309 1.00 77.56 102 LEU A O 1
ATOM 855 N N . GLY A 1 103 ? -17.440 -1.225 13.579 1.00 70.38 103 GLY A N 1
ATOM 856 C CA . GLY A 1 103 ? -18.792 -1.775 13.716 1.00 70.38 103 GLY A CA 1
ATOM 857 C C . GLY A 1 103 ? -19.803 -1.240 12.694 1.00 70.38 103 GLY A C 1
ATOM 858 O O . GLY A 1 103 ? -20.983 -1.577 12.783 1.00 70.38 103 GLY A O 1
ATOM 859 N N . ILE A 1 104 ? -19.361 -0.454 11.703 1.00 60.38 104 ILE A N 1
ATOM 860 C CA . ILE A 1 104 ? -20.221 0.063 10.634 1.00 60.38 104 ILE A CA 1
ATOM 861 C C . ILE A 1 104 ? -20.520 -1.089 9.669 1.00 60.38 104 ILE A C 1
ATOM 863 O O . ILE A 1 104 ? -19.773 -1.359 8.727 1.00 60.38 104 ILE A O 1
ATOM 867 N N . ARG A 1 105 ? -21.627 -1.788 9.933 1.00 47.91 105 ARG A N 1
ATOM 868 C CA . ARG A 1 105 ? -22.290 -2.650 8.953 1.00 47.91 105 ARG A CA 1
ATOM 869 C C . ARG A 1 105 ? -22.968 -1.739 7.928 1.00 47.91 105 ARG A C 1
ATOM 871 O O . ARG A 1 105 ? -23.901 -1.026 8.288 1.00 47.91 105 ARG A O 1
ATOM 878 N N . GLY A 1 106 ? -22.443 -1.735 6.704 1.00 47.44 106 GLY A N 1
ATOM 879 C CA . GLY A 1 106 ? -23.153 -1.230 5.523 1.00 47.44 106 GLY A CA 1
ATOM 880 C C . GLY A 1 106 ? -24.120 -2.273 4.982 1.00 47.44 106 GLY A C 1
ATOM 881 O O . GLY A 1 106 ? -23.855 -3.473 5.228 1.00 47.44 106 GLY A O 1
#

Foldseek 3Di:
DCQVVVDDLLRQLVVCCVVLVVVCVPDPDVVPRDDSVNSLVVSLVVLLVCQVCLLVLVVDDDDDCPDLSDSNCVPRVVDDNHDDSPVPVSSVVSVVVVCVVVVDDD

Secondary structure (DSSP, 8-state):
-TTTT---HHHHHHHHHHHHHHHHHH-S-GGG---HHHHHHHHHHHHHHHHHHGGGGGSSPP----STT---TTTT----S---TT-HHHHHHHHHHHHHHTT---

InterPro domains:
  IPR003694 NAD(+) synthetase [PTHR23090] (3-98)
  IPR014729 Rossmann-like alpha/beta/alpha sandwich fold [G3DSA:3.40.50.620] (1-102)

Organism: Myxobolus squamalis (NCBI:txid59785)

Radius of gyration: 16.56 Å; chains: 1; bounding box: 51×19×44 Å

pLDDT: mean 79.79, std 12.83, range [47.44, 94.38]